Protein AF-A0A353C901-F1 (afdb_monomer)

Structure (mmCIF, N/CA/C/O backbone):
data_AF-A0A353C901-F1
#
_entry.id   AF-A0A353C901-F1
#
loop_
_atom_site.group_PDB
_atom_site.id
_atom_site.type_symbol
_atom_site.label_atom_id
_atom_site.label_alt_id
_atom_site.label_comp_id
_ato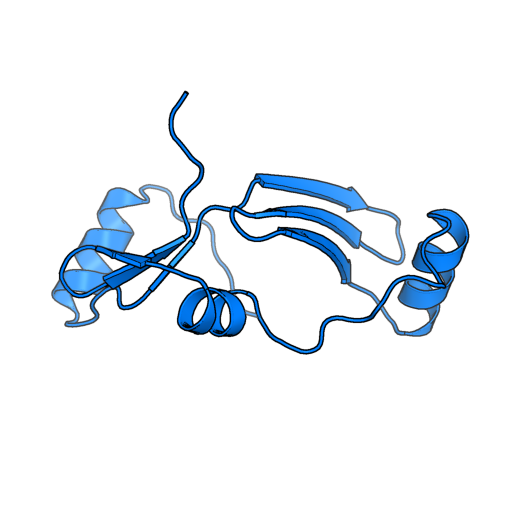m_site.label_asym_id
_atom_site.label_entity_id
_atom_site.label_seq_id
_atom_site.pdbx_PDB_ins_code
_atom_site.Cartn_x
_atom_site.Cartn_y
_atom_site.Cartn_z
_atom_site.occupancy
_atom_site.B_iso_or_equiv
_atom_site.auth_seq_id
_atom_site.auth_comp_id
_atom_site.auth_asym_id
_atom_site.auth_atom_id
_atom_site.pdbx_PDB_model_num
ATOM 1 N N . GLU A 1 1 ? -5.314 4.398 -11.594 1.00 80.94 1 GLU A N 1
ATOM 2 C CA . GLU A 1 1 ? -5.412 4.789 -10.179 1.00 80.94 1 GLU A CA 1
ATOM 3 C C . GLU A 1 1 ? -5.787 6.259 -10.139 1.00 80.94 1 GLU A C 1
ATOM 5 O O . GLU A 1 1 ? -5.332 6.983 -11.016 1.00 80.94 1 GLU A O 1
ATOM 10 N N . GLU A 1 2 ? -6.657 6.664 -9.215 1.00 92.94 2 GLU A N 1
ATOM 11 C CA . GLU A 1 2 ? -7.086 8.058 -9.053 1.00 92.94 2 GLU A CA 1
ATOM 12 C C . GLU A 1 2 ? -6.835 8.461 -7.599 1.00 92.94 2 GLU A C 1
ATOM 14 O O . GLU A 1 2 ? -7.476 7.932 -6.688 1.00 92.94 2 GLU A O 1
ATOM 19 N N . GLU A 1 3 ? -5.895 9.379 -7.386 1.00 94.25 3 GLU A N 1
ATOM 20 C CA . GLU A 1 3 ? -5.511 9.885 -6.067 1.00 94.25 3 GLU A CA 1
ATOM 21 C C . GLU A 1 3 ? -5.515 11.417 -6.068 1.00 94.25 3 GLU A C 1
ATOM 23 O O . GLU A 1 3 ? -5.267 12.059 -7.089 1.00 94.25 3 GLU A O 1
ATOM 28 N N . THR A 1 4 ? -5.793 12.019 -4.912 1.00 95.69 4 THR A N 1
ATOM 29 C CA . THR A 1 4 ? -5.717 13.471 -4.727 1.00 95.69 4 THR A CA 1
ATOM 30 C C . THR A 1 4 ? -5.228 13.802 -3.329 1.00 95.69 4 THR A C 1
ATOM 32 O O . THR A 1 4 ? -5.531 13.097 -2.363 1.00 95.69 4 THR A O 1
ATOM 35 N N . ASP A 1 5 ? -4.528 14.926 -3.215 1.00 97.44 5 ASP A N 1
ATOM 36 C CA . ASP A 1 5 ? -4.153 15.474 -1.922 1.00 97.44 5 ASP A CA 1
ATOM 37 C C . ASP A 1 5 ? -5.393 15.833 -1.094 1.00 97.44 5 ASP A C 1
ATOM 39 O O . ASP A 1 5 ? -6.401 16.332 -1.606 1.00 97.44 5 ASP A O 1
ATOM 43 N N . VAL A 1 6 ? -5.282 15.617 0.216 1.00 96.88 6 VAL A N 1
ATOM 44 C CA . VAL A 1 6 ? -6.267 16.018 1.223 1.00 96.88 6 VAL A CA 1
ATOM 45 C C . VAL A 1 6 ? -5.588 16.896 2.267 1.00 96.88 6 VA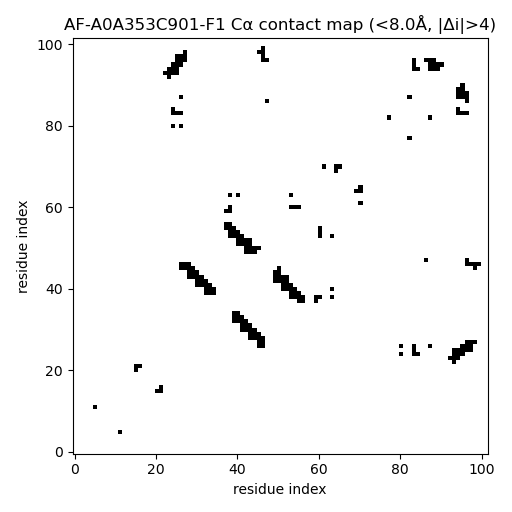L A C 1
ATOM 47 O O . VAL A 1 6 ? -4.588 16.515 2.869 1.00 96.88 6 VAL A O 1
ATOM 50 N N . SER A 1 7 ? -6.134 18.089 2.498 1.00 97.56 7 SER A N 1
ATOM 51 C CA . SER A 1 7 ? -5.539 19.064 3.423 1.00 97.56 7 SER A CA 1
ATOM 52 C C . SER A 1 7 ? -5.808 18.759 4.901 1.00 97.56 7 SER A C 1
ATOM 54 O O . SER A 1 7 ? -5.048 19.195 5.759 1.00 97.56 7 SER A O 1
ATOM 56 N N . ASP A 1 8 ? -6.893 18.039 5.205 1.00 97.94 8 ASP A N 1
ATOM 57 C CA . ASP A 1 8 ? -7.252 17.592 6.558 1.00 97.94 8 ASP A CA 1
ATOM 58 C C . ASP A 1 8 ? -7.683 16.111 6.519 1.00 97.94 8 ASP A C 1
ATOM 60 O O . ASP A 1 8 ? -8.832 15.801 6.176 1.00 97.94 8 ASP A O 1
ATOM 64 N N . PRO A 1 9 ? -6.775 15.183 6.883 1.00 96.31 9 PRO A N 1
ATOM 65 C CA . PRO A 1 9 ? -7.067 13.752 6.939 1.00 96.31 9 PRO A CA 1
ATOM 66 C C . PRO A 1 9 ? -8.218 13.393 7.890 1.00 96.31 9 PRO A C 1
ATOM 68 O O . PRO A 1 9 ? -8.997 12.482 7.614 1.00 96.31 9 PRO A O 1
ATOM 71 N N . ALA A 1 10 ? -8.370 14.122 9.000 1.00 97.12 10 ALA A N 1
ATOM 72 C CA . ALA A 1 10 ? -9.440 13.860 9.953 1.00 97.12 10 ALA A CA 1
ATOM 73 C C . ALA A 1 10 ? -10.799 14.308 9.393 1.00 97.12 10 ALA A C 1
ATOM 75 O O . ALA A 1 10 ? -11.813 13.656 9.644 1.00 97.12 10 ALA A O 1
ATOM 76 N N . ALA A 1 11 ? -10.844 15.409 8.634 1.00 97.88 11 ALA A N 1
ATOM 77 C CA . ALA A 1 11 ? -12.070 15.860 7.978 1.00 97.88 11 ALA A CA 1
ATOM 78 C C . ALA A 1 11 ? -12.544 14.889 6.897 1.00 97.88 11 ALA A C 1
ATOM 80 O O . ALA A 1 11 ? -13.718 14.519 6.914 1.00 97.88 11 ALA A O 1
ATOM 81 N N . ILE A 1 12 ? -11.656 14.436 6.002 1.00 97.25 12 ILE A N 1
ATOM 82 C CA . ILE A 1 12 ? -12.051 13.476 4.961 1.00 97.25 12 ILE A CA 1
ATOM 83 C C . ILE A 1 12 ? -12.519 12.151 5.572 1.00 97.25 12 ILE A C 1
ATOM 85 O O . ILE A 1 12 ? -13.526 11.603 5.129 1.00 97.25 12 ILE A O 1
ATOM 89 N N . GLN A 1 13 ? -11.881 11.688 6.654 1.00 96.19 13 GLN A N 1
ATOM 90 C CA . GLN A 1 13 ? -12.331 10.501 7.379 1.00 96.19 13 GLN A CA 1
ATOM 91 C C . GLN A 1 13 ? -13.757 10.673 7.920 1.00 96.19 13 GLN A C 1
ATOM 93 O O . GLN A 1 13 ? -14.588 9.791 7.723 1.00 96.19 13 GLN A O 1
ATOM 98 N N . ARG A 1 14 ? -14.076 11.811 8.555 1.00 97.75 14 ARG A N 1
ATOM 99 C CA . ARG A 1 14 ? -15.446 12.089 9.028 1.00 97.75 14 ARG A CA 1
ATOM 100 C C . ARG A 1 14 ? -16.453 12.125 7.880 1.00 97.75 14 ARG A C 1
ATOM 102 O O . ARG A 1 14 ? -17.514 11.535 8.010 1.00 97.75 14 ARG A O 1
ATOM 109 N N . ILE A 1 15 ? -16.119 12.770 6.760 1.00 97.62 15 ILE A N 1
ATOM 110 C CA . ILE A 1 15 ? -16.997 12.825 5.580 1.00 97.62 15 ILE A CA 1
ATOM 111 C C . ILE A 1 15 ? -17.313 11.412 5.075 1.00 97.62 15 ILE A C 1
ATOM 113 O O . ILE A 1 15 ? -18.474 11.099 4.838 1.00 97.62 15 ILE A O 1
ATOM 117 N N . ILE A 1 16 ? -16.303 10.547 4.952 1.00 96.81 16 ILE A N 1
ATOM 118 C CA . ILE A 1 16 ? -16.482 9.152 4.520 1.00 96.81 16 ILE A CA 1
ATOM 119 C C . ILE A 1 16 ? -17.417 8.395 5.478 1.00 96.81 16 ILE A C 1
ATOM 121 O O . ILE A 1 16 ? -18.320 7.697 5.014 1.00 96.81 16 ILE A O 1
ATOM 125 N N . LEU A 1 17 ? -17.255 8.581 6.793 1.00 96.94 17 LEU A N 1
ATOM 126 C CA . LEU A 1 17 ? -18.120 7.966 7.808 1.00 96.94 17 LEU A CA 1
ATOM 127 C C . LEU A 1 17 ? -19.579 8.442 7.705 1.00 96.94 17 LEU A C 1
ATOM 129 O O . LEU A 1 17 ? -20.492 7.618 7.754 1.00 96.94 17 LEU A O 1
ATOM 133 N N . GLU A 1 18 ? -19.806 9.744 7.512 1.00 98.25 18 GLU A N 1
ATOM 134 C CA . GLU A 1 18 ? -21.147 10.337 7.353 1.00 98.25 18 GLU A CA 1
ATOM 135 C C . GLU A 1 18 ? -21.843 9.899 6.054 1.00 98.25 18 GLU A C 1
ATOM 137 O O . GLU A 1 18 ? -23.070 9.855 5.981 1.00 98.25 18 GLU A O 1
ATOM 142 N N . LEU A 1 19 ? -21.078 9.508 5.030 1.00 98.31 19 LEU A 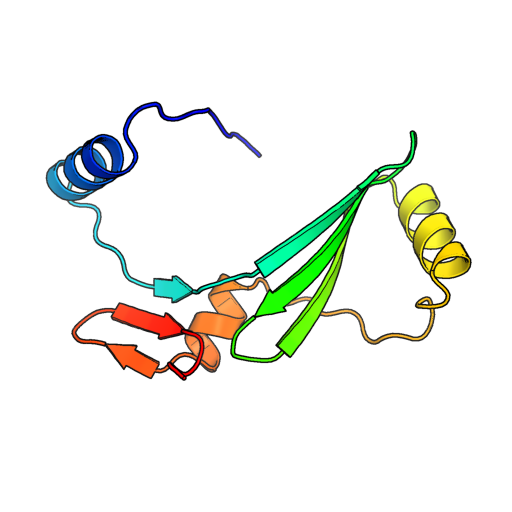N 1
ATOM 143 C CA . LEU A 1 19 ? -21.614 8.880 3.817 1.00 98.31 19 LEU A CA 1
ATOM 144 C C . LEU A 1 19 ? -22.034 7.412 4.031 1.00 98.31 19 LEU A C 1
ATOM 146 O O . LEU A 1 19 ? -22.492 6.763 3.092 1.00 98.31 19 LEU A O 1
ATOM 150 N N . GLY A 1 20 ? -21.892 6.879 5.249 1.00 97.75 20 GLY A N 1
ATOM 151 C CA . GLY A 1 20 ? -22.265 5.511 5.607 1.00 97.75 20 GLY A CA 1
ATOM 152 C C . GLY A 1 20 ? -21.191 4.467 5.298 1.00 97.75 20 GLY A C 1
ATOM 153 O O . GLY A 1 20 ? -21.437 3.275 5.474 1.00 97.75 20 GLY A O 1
ATOM 154 N N . LEU A 1 21 ? -19.998 4.884 4.864 1.00 97.38 21 LEU A N 1
ATOM 155 C CA . LEU A 1 21 ? -18.861 3.987 4.668 1.00 97.38 21 LEU A CA 1
ATOM 156 C C . LEU A 1 21 ? -18.125 3.806 5.992 1.00 97.38 21 LEU A C 1
ATOM 158 O O . LEU A 1 21 ? -17.854 4.774 6.693 1.00 97.38 21 LEU A O 1
ATOM 162 N N . GLN A 1 22 ? -17.774 2.571 6.330 1.00 95.25 22 GLN A N 1
ATOM 163 C CA . GLN A 1 22 ? -17.073 2.247 7.570 1.00 95.25 22 GLN A CA 1
ATOM 164 C C . GLN A 1 22 ? -15.730 1.583 7.250 1.00 95.25 22 GLN A C 1
ATOM 166 O O . GLN A 1 22 ? -15.632 0.849 6.260 1.00 95.25 22 GLN A O 1
ATOM 171 N N . PRO A 1 23 ? -14.682 1.814 8.059 1.00 95.00 23 PRO A N 1
ATOM 172 C CA . PRO A 1 23 ? -13.455 1.047 7.934 1.00 95.00 23 PRO A CA 1
ATOM 173 C C . PRO A 1 23 ? -13.758 -0.424 8.228 1.00 95.00 23 PRO A C 1
ATOM 175 O O . PRO A 1 23 ? -14.328 -0.748 9.261 1.00 95.00 23 PRO A O 1
ATOM 178 N N . VAL A 1 24 ? -13.356 -1.312 7.324 1.00 96.38 24 VAL A N 1
ATOM 179 C CA . VAL A 1 24 ? -13.438 -2.772 7.531 1.00 96.38 24 VAL A CA 1
ATOM 180 C C . VAL A 1 24 ? -12.061 -3.391 7.754 1.00 96.38 24 VAL A C 1
ATOM 182 O O . VAL A 1 24 ? -11.934 -4.487 8.297 1.00 96.38 24 VAL A O 1
ATOM 185 N N . LEU A 1 25 ? -11.014 -2.674 7.344 1.00 97.06 25 LEU A N 1
ATOM 186 C CA . LEU A 1 25 ? -9.644 -3.144 7.374 1.00 97.06 25 LEU A CA 1
ATOM 187 C C . LEU A 1 25 ? -8.679 -1.967 7.538 1.00 97.06 25 LEU A C 1
ATOM 189 O O . LEU A 1 25 ? -8.854 -0.925 6.905 1.00 97.06 25 LEU A O 1
ATOM 193 N N . VAL A 1 26 ? -7.659 -2.137 8.378 1.00 96.94 26 VAL A N 1
ATOM 194 C CA . VAL A 1 26 ? -6.595 -1.148 8.609 1.00 96.94 26 VAL A CA 1
ATOM 195 C C . VAL A 1 26 ? -5.245 -1.854 8.579 1.00 96.94 26 VAL A C 1
ATOM 197 O O . VAL A 1 26 ? -5.065 -2.871 9.237 1.00 96.94 26 VAL A O 1
ATOM 200 N N . TYR A 1 27 ? -4.269 -1.311 7.858 1.00 97.25 27 TYR A N 1
ATOM 201 C CA . TYR A 1 27 ? -2.890 -1.786 7.941 1.00 97.25 27 TYR A CA 1
ATOM 202 C C . TYR A 1 27 ? -1.911 -0.622 7.981 1.00 97.25 27 TYR A C 1
ATOM 204 O O . TYR A 1 27 ? -2.100 0.401 7.322 1.00 97.25 27 TYR A O 1
ATOM 212 N N . GLU A 1 28 ? -0.858 -0.784 8.771 1.00 97.38 28 GLU A N 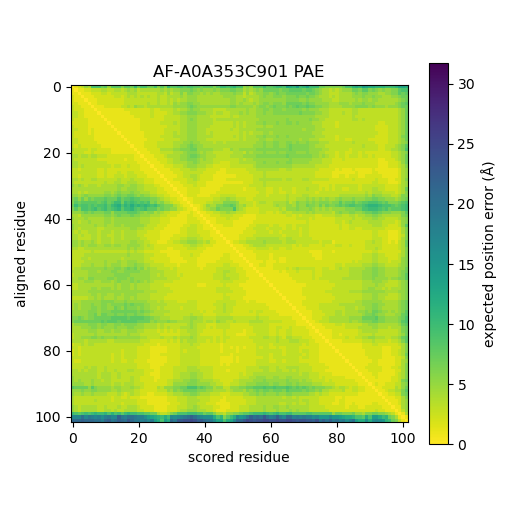1
ATOM 213 C CA . GLU A 1 28 ? 0.274 0.131 8.798 1.00 97.38 28 GLU A CA 1
ATOM 214 C C . GLU A 1 28 ? 1.314 -0.301 7.761 1.00 97.38 28 GLU A C 1
ATOM 216 O O . GLU A 1 28 ? 1.566 -1.489 7.564 1.00 97.38 28 GLU A O 1
ATOM 221 N N . LYS A 1 29 ? 1.936 0.673 7.092 1.00 96.12 29 LYS A N 1
ATOM 222 C CA . LYS A 1 29 ? 3.079 0.440 6.207 1.00 96.12 29 LYS A CA 1
ATOM 223 C C . LYS A 1 29 ? 4.108 1.545 6.378 1.00 96.12 29 LYS A C 1
ATOM 225 O O . LYS A 1 29 ? 3.752 2.719 6.484 1.00 96.12 29 LYS A O 1
ATOM 230 N N . ARG A 1 30 ? 5.387 1.180 6.385 1.00 96.94 30 ARG A N 1
ATOM 231 C CA . ARG A 1 30 ? 6.510 2.120 6.285 1.00 96.94 30 ARG A CA 1
ATOM 232 C C . ARG A 1 30 ? 7.099 1.958 4.892 1.00 96.94 30 ARG A C 1
ATOM 234 O O . ARG A 1 30 ? 7.454 0.847 4.518 1.00 96.94 30 ARG A O 1
ATOM 241 N N . ARG A 1 31 ? 7.151 3.047 4.124 1.00 97.19 31 ARG A N 1
ATOM 242 C CA . ARG A 1 31 ? 7.578 3.039 2.719 1.00 97.19 31 ARG A CA 1
ATOM 243 C C . ARG A 1 31 ? 8.844 3.859 2.532 1.00 97.19 31 ARG A C 1
ATOM 245 O O . ARG A 1 31 ? 8.907 5.001 2.993 1.00 97.19 3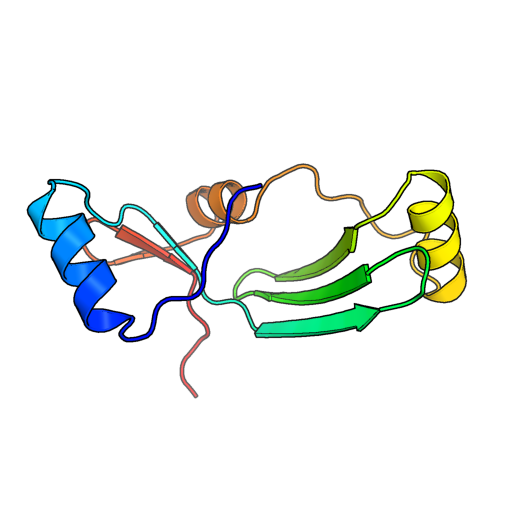1 ARG A O 1
ATOM 252 N N . LYS A 1 32 ? 9.784 3.327 1.754 1.00 96.88 32 LYS A N 1
ATOM 253 C CA . LYS A 1 32 ? 10.862 4.095 1.131 1.00 96.88 32 LYS A CA 1
ATOM 254 C C . LYS A 1 32 ? 10.831 3.873 -0.375 1.00 96.88 32 LYS A C 1
ATOM 256 O O . LYS A 1 32 ? 10.856 2.738 -0.822 1.00 96.88 32 LYS A O 1
ATOM 261 N N . THR A 1 33 ? 10.781 4.956 -1.145 1.00 95.44 33 THR A N 1
ATOM 262 C CA . THR A 1 33 ? 10.679 4.891 -2.609 1.00 95.44 33 THR A CA 1
ATOM 263 C C . THR A 1 33 ? 11.930 5.464 -3.259 1.00 95.44 33 THR A C 1
ATOM 265 O O . THR A 1 33 ? 12.369 6.564 -2.916 1.00 95.44 33 THR A O 1
ATOM 268 N N . TRP A 1 34 ? 12.465 4.740 -4.235 1.00 92.94 34 TRP A N 1
ATOM 269 C CA . TRP A 1 34 ? 13.501 5.180 -5.161 1.00 92.94 34 TRP A CA 1
ATOM 270 C C . TRP A 1 34 ? 12.897 5.283 -6.558 1.00 92.94 34 TRP A C 1
ATOM 272 O O . TRP A 1 34 ? 12.058 4.474 -6.945 1.00 92.94 34 TRP A O 1
ATOM 282 N N . ARG A 1 35 ? 13.309 6.293 -7.322 1.00 92.25 35 ARG A N 1
ATOM 283 C CA . ARG A 1 35 ? 12.790 6.535 -8.671 1.00 92.25 35 ARG A CA 1
ATOM 284 C C . ARG A 1 35 ? 13.938 6.625 -9.661 1.00 92.25 35 ARG A C 1
ATOM 286 O O . ARG A 1 35 ? 14.914 7.332 -9.414 1.00 92.25 35 ARG A O 1
ATOM 293 N N . THR A 1 36 ? 13.786 5.941 -10.783 1.00 85.75 36 THR A N 1
ATOM 294 C CA . THR A 1 36 ? 14.551 6.158 -12.011 1.00 85.75 36 THR A CA 1
ATOM 295 C C . THR A 1 36 ? 13.625 6.816 -13.046 1.00 85.75 36 THR A C 1
ATOM 297 O O . THR A 1 36 ? 12.427 6.959 -12.794 1.00 85.75 36 THR A O 1
ATOM 300 N N . PRO A 1 37 ? 14.130 7.241 -14.217 1.00 88.81 37 PRO A N 1
ATOM 301 C CA . PRO A 1 37 ? 13.261 7.733 -15.286 1.00 88.81 37 PRO A CA 1
ATOM 302 C C . PRO A 1 37 ? 12.260 6.694 -15.819 1.00 88.81 37 PRO A C 1
ATOM 304 O O . PRO A 1 37 ? 11.247 7.088 -16.388 1.00 88.81 37 PRO A O 1
ATOM 307 N N . ALA A 1 38 ? 12.550 5.397 -15.669 1.00 89.62 38 ALA A N 1
ATOM 308 C CA . ALA A 1 38 ? 11.775 4.309 -16.271 1.00 89.62 38 ALA A CA 1
ATOM 309 C C . ALA A 1 38 ? 10.914 3.523 -15.265 1.00 89.62 38 ALA A C 1
ATOM 311 O O . ALA A 1 38 ? 9.915 2.931 -15.667 1.00 89.62 38 ALA A O 1
ATOM 312 N N . ALA A 1 39 ? 11.277 3.521 -13.978 1.00 94.69 39 ALA A N 1
ATOM 313 C CA . ALA A 1 39 ? 10.569 2.775 -12.941 1.00 94.69 39 ALA A CA 1
ATOM 314 C C . ALA A 1 39 ? 10.648 3.456 -11.566 1.00 94.69 39 ALA A C 1
ATOM 316 O O . ALA A 1 39 ? 11.552 4.249 -11.278 1.00 94.69 39 ALA A O 1
ATOM 317 N N . ALA A 1 40 ? 9.722 3.098 -10.682 1.00 95.00 40 ALA A N 1
ATOM 318 C CA . ALA A 1 40 ? 9.789 3.392 -9.259 1.00 95.00 40 ALA A CA 1
ATOM 319 C C . ALA A 1 40 ? 9.852 2.082 -8.475 1.00 95.00 40 ALA A C 1
ATOM 321 O O . ALA A 1 40 ? 9.020 1.211 -8.680 1.00 95.00 40 ALA A O 1
ATOM 322 N N . ALA A 1 41 ? 10.819 1.957 -7.571 1.00 95.06 41 ALA A N 1
ATOM 323 C CA . ALA A 1 41 ? 10.910 0.839 -6.642 1.00 95.06 41 ALA A CA 1
ATOM 324 C C . ALA A 1 41 ? 10.579 1.337 -5.234 1.00 95.06 41 ALA A C 1
ATOM 326 O O . ALA A 1 41 ? 11.128 2.348 -4.790 1.00 95.06 41 ALA A O 1
ATOM 327 N N . SER A 1 42 ? 9.696 0.646 -4.524 1.00 96.50 42 SER A N 1
ATOM 328 C CA . SER A 1 42 ? 9.299 0.967 -3.157 1.00 96.50 42 SER A CA 1
ATOM 329 C C . SER A 1 42 ? 9.552 -0.221 -2.243 1.00 96.50 42 SER A C 1
ATOM 331 O O . SER A 1 42 ? 8.961 -1.276 -2.428 1.00 96.50 42 SER A O 1
ATOM 333 N N . ASP A 1 43 ? 10.402 -0.028 -1.239 1.00 95.88 43 ASP A N 1
ATOM 334 C CA . ASP A 1 43 ? 10.570 -0.957 -0.124 1.00 95.88 43 ASP A CA 1
ATOM 335 C C . ASP A 1 43 ? 9.488 -0.667 0.914 1.00 95.88 43 ASP A C 1
ATOM 337 O O . ASP A 1 43 ? 9.296 0.480 1.349 1.00 95.88 43 ASP A O 1
ATOM 341 N N . TYR A 1 44 ? 8.767 -1.716 1.276 1.00 96.56 44 TYR A N 1
ATOM 342 C CA . TYR A 1 44 ? 7.658 -1.699 2.199 1.00 96.56 44 TYR A CA 1
ATOM 343 C C . TYR A 1 44 ? 7.953 -2.616 3.370 1.00 96.56 44 TYR A C 1
ATOM 345 O O . TYR A 1 44 ? 8.056 -3.830 3.224 1.00 96.56 44 TYR A O 1
ATOM 353 N N . VAL A 1 45 ? 7.966 -2.033 4.561 1.00 97.12 45 VAL A N 1
ATOM 354 C CA . VAL A 1 45 ? 7.900 -2.791 5.806 1.00 97.12 45 VAL A CA 1
ATOM 355 C C . VAL A 1 45 ? 6.451 -2.754 6.273 1.00 97.12 45 VAL A C 1
ATOM 357 O O . VAL A 1 45 ? 5.897 -1.669 6.489 1.00 97.12 45 VAL A O 1
ATOM 360 N N . LEU A 1 46 ? 5.837 -3.927 6.414 1.00 96.44 46 LEU A N 1
ATOM 361 C CA . LEU A 1 46 ? 4.504 -4.127 6.977 1.00 96.44 46 LEU A CA 1
ATOM 362 C C . LEU A 1 46 ? 4.599 -5.017 8.227 1.00 96.44 46 LEU A C 1
ATOM 364 O O . LEU A 1 46 ? 5.562 -5.768 8.383 1.00 96.44 46 LEU A O 1
ATOM 368 N N . PRO A 1 47 ? 3.593 -5.001 9.118 1.00 96.31 47 PRO A N 1
ATOM 369 C CA . PRO A 1 47 ? 3.581 -5.847 10.313 1.00 96.31 47 PRO A CA 1
ATOM 370 C C . PRO A 1 47 ? 3.679 -7.358 10.051 1.00 96.31 47 PRO A C 1
ATOM 372 O O . PRO A 1 47 ? 3.968 -8.116 10.971 1.00 96.31 47 PRO A O 1
ATOM 375 N N . PHE A 1 48 ? 3.420 -7.799 8.818 1.00 94.31 48 PHE A N 1
ATOM 376 C CA . PHE A 1 48 ? 3.416 -9.207 8.417 1.00 94.31 48 PHE A CA 1
ATOM 377 C C . PHE A 1 48 ? 4.516 -9.581 7.411 1.00 94.31 48 PHE A C 1
ATOM 379 O O . PHE A 1 48 ? 4.563 -10.730 6.983 1.00 94.31 48 PHE A O 1
ATOM 386 N N . GLY A 1 49 ? 5.398 -8.654 7.031 1.00 95.19 49 GLY A N 1
ATOM 387 C CA . GLY A 1 49 ?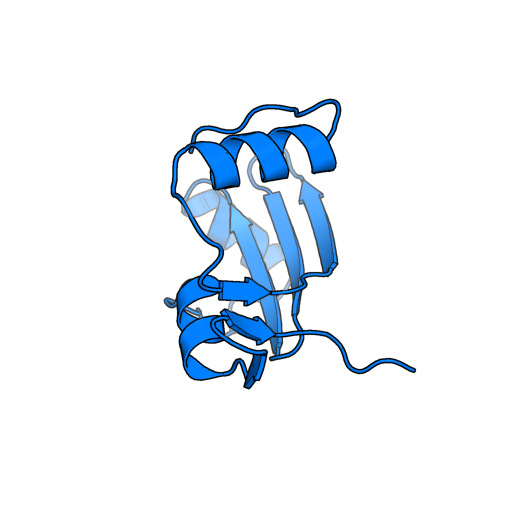 6.472 -8.951 6.085 1.00 95.19 49 GLY A CA 1
ATOM 388 C C . GLY A 1 49 ? 7.097 -7.715 5.453 1.00 95.19 49 GLY A C 1
ATOM 389 O O . GLY A 1 49 ? 6.594 -6.599 5.601 1.00 95.19 49 GLY A O 1
ATOM 390 N N . ASN A 1 50 ? 8.192 -7.944 4.731 1.00 96.56 50 ASN A N 1
ATOM 391 C CA . ASN A 1 50 ? 8.845 -6.931 3.910 1.00 96.56 50 ASN A CA 1
ATOM 392 C C . ASN A 1 50 ? 8.600 -7.249 2.439 1.00 96.56 50 ASN A C 1
ATOM 394 O O . ASN A 1 50 ? 8.702 -8.408 2.040 1.00 96.56 50 ASN A O 1
ATOM 398 N N . TYR A 1 51 ? 8.307 -6.222 1.656 1.00 96.94 51 TYR A N 1
ATOM 399 C CA . TYR A 1 51 ? 7.958 -6.341 0.249 1.00 96.94 51 TYR A CA 1
ATOM 400 C C . TYR A 1 51 ? 8.678 -5.261 -0.543 1.00 96.94 51 TYR A C 1
ATOM 402 O O . TYR A 1 51 ? 8.892 -4.157 -0.047 1.00 96.94 51 TYR A O 1
ATOM 410 N N . VAL A 1 52 ? 9.013 -5.567 -1.791 1.00 96.12 52 VAL A N 1
ATOM 411 C CA . VAL A 1 52 ? 9.450 -4.566 -2.759 1.00 96.12 52 VAL A CA 1
ATOM 412 C C . VAL A 1 52 ? 8.420 -4.528 -3.871 1.00 96.12 52 VAL A C 1
ATOM 414 O O . VAL A 1 52 ? 8.079 -5.557 -4.440 1.00 96.12 52 VAL A O 1
ATOM 417 N N . GLU A 1 53 ? 7.928 -3.337 -4.171 1.00 96.62 53 GLU A N 1
ATOM 418 C CA . GLU A 1 53 ? 7.043 -3.092 -5.304 1.00 96.62 53 GLU A CA 1
ATOM 419 C C . GLU A 1 53 ? 7.816 -2.320 -6.364 1.00 96.62 53 GLU A C 1
ATOM 421 O O . GLU A 1 53 ? 8.453 -1.313 -6.043 1.00 96.62 53 GLU A O 1
ATOM 426 N N . ILE A 1 54 ? 7.770 -2.782 -7.611 1.00 96.00 54 ILE A N 1
ATOM 427 C CA . ILE A 1 54 ? 8.344 -2.062 -8.744 1.00 96.00 54 ILE A CA 1
ATOM 428 C C . ILE A 1 54 ? 7.219 -1.698 -9.704 1.00 96.00 54 ILE A C 1
ATOM 430 O O . ILE A 1 54 ? 6.539 -2.560 -10.251 1.00 96.00 54 ILE A O 1
ATOM 434 N N . GLU A 1 55 ? 7.051 -0.402 -9.927 1.00 95.38 55 GLU A N 1
ATOM 435 C CA . GLU A 1 55 ? 6.072 0.155 -10.848 1.00 95.38 55 GLU A CA 1
ATOM 436 C C . GLU A 1 55 ? 6.787 0.688 -12.094 1.00 95.38 55 GLU A C 1
ATOM 438 O O . GLU A 1 55 ? 7.695 1.522 -12.006 1.00 95.38 55 GLU A O 1
ATOM 443 N N . GLY A 1 56 ? 6.370 0.222 -13.270 1.00 94.94 56 GLY A N 1
ATOM 444 C CA . GLY A 1 56 ? 6.949 0.603 -14.554 1.00 94.94 56 GLY A CA 1
ATOM 445 C C . GLY A 1 56 ? 6.382 -0.230 -15.701 1.00 94.94 56 GLY A C 1
ATOM 446 O O . GLY A 1 56 ? 5.420 -0.979 -15.534 1.00 94.94 56 GLY A O 1
ATOM 447 N N . THR A 1 57 ? 6.978 -0.106 -16.886 1.00 96.12 57 THR A N 1
ATOM 448 C CA . THR A 1 57 ? 6.746 -1.089 -17.954 1.00 96.12 57 THR A CA 1
ATOM 449 C C . THR A 1 57 ? 7.388 -2.425 -17.576 1.00 96.12 57 THR A C 1
ATOM 451 O O . THR A 1 57 ? 8.297 -2.461 -16.753 1.00 96.12 57 THR A O 1
ATOM 454 N N . VAL A 1 58 ? 6.960 -3.520 -18.208 1.00 95.19 58 VAL A N 1
ATOM 455 C CA . VAL A 1 58 ? 7.531 -4.861 -17.968 1.00 95.19 58 VAL A CA 1
ATOM 456 C C . VAL A 1 58 ? 9.057 -4.865 -18.115 1.00 95.19 58 VAL A C 1
ATOM 458 O O . VAL A 1 58 ? 9.758 -5.361 -17.240 1.00 95.19 58 VAL A O 1
ATOM 461 N N . ASP A 1 59 ? 9.581 -4.246 -19.176 1.00 96.12 59 ASP A N 1
ATOM 462 C CA . ASP A 1 59 ? 11.030 -4.162 -19.397 1.00 96.12 59 ASP A CA 1
ATOM 463 C C . ASP A 1 59 ? 11.731 -3.363 -18.287 1.00 96.12 59 ASP A C 1
ATOM 465 O O . ASP A 1 59 ? 12.761 -3.790 -17.769 1.00 96.12 59 ASP A O 1
ATOM 469 N N . ALA A 1 60 ? 11.144 -2.237 -17.864 1.00 96.25 60 ALA A N 1
ATOM 470 C CA . ALA A 1 60 ? 11.704 -1.405 -16.801 1.00 96.25 60 ALA A CA 1
ATOM 471 C C . ALA A 1 60 ? 11.671 -2.099 -15.428 1.00 96.25 60 ALA A C 1
ATOM 473 O O . ALA A 1 60 ? 12.553 -1.858 -14.603 1.00 96.25 60 ALA A O 1
ATOM 474 N N . ILE A 1 61 ? 10.678 -2.962 -15.188 1.00 95.62 61 ILE A N 1
ATOM 475 C CA . ILE A 1 61 ? 10.601 -3.797 -13.986 1.00 95.62 61 ILE A CA 1
ATOM 476 C C . ILE A 1 61 ? 11.765 -4.790 -13.972 1.00 95.62 61 ILE A C 1
ATOM 478 O O . ILE A 1 61 ? 12.545 -4.769 -13.023 1.00 95.62 61 ILE A O 1
ATOM 482 N N . HIS A 1 62 ? 11.961 -5.567 -15.042 1.00 94.44 62 HIS A N 1
ATOM 483 C CA . HIS A 1 62 ? 13.064 -6.534 -15.116 1.00 94.44 62 HIS A CA 1
ATOM 484 C C . HIS A 1 62 ? 14.446 -5.867 -14.996 1.00 94.44 62 HIS A C 1
ATOM 486 O O . HIS A 1 62 ? 15.352 -6.391 -14.345 1.00 94.44 62 HIS A O 1
ATOM 492 N N . GLU A 1 63 ? 14.627 -4.688 -15.601 1.00 93.62 63 GLU A N 1
ATOM 493 C CA . GLU A 1 63 ? 15.858 -3.907 -15.443 1.00 93.62 63 GLU A CA 1
ATOM 494 C C . GLU A 1 63 ? 16.077 -3.477 -13.985 1.00 93.62 63 GLU A C 1
ATOM 496 O O . GLU A 1 63 ? 17.189 -3.598 -13.462 1.00 93.62 63 GLU A O 1
ATOM 501 N N . ALA A 1 64 ? 15.030 -2.998 -13.307 1.00 94.12 64 ALA A N 1
ATOM 502 C CA . ALA A 1 64 ? 15.105 -2.612 -11.903 1.00 94.12 64 ALA A CA 1
ATOM 503 C C . ALA A 1 64 ? 15.397 -3.813 -10.989 1.00 94.12 64 ALA A C 1
ATOM 505 O O . ALA A 1 64 ? 16.232 -3.694 -10.091 1.00 94.12 64 ALA A O 1
ATOM 506 N N . GLU A 1 65 ? 14.786 -4.973 -11.238 1.00 94.69 65 GLU A N 1
ATOM 507 C CA . GLU A 1 65 ? 15.060 -6.217 -10.508 1.00 94.69 65 GLU A CA 1
ATOM 508 C C . GLU A 1 65 ? 16.528 -6.638 -10.628 1.00 94.69 65 GLU A C 1
ATOM 510 O O . GLU A 1 65 ? 17.173 -6.954 -9.622 1.00 94.69 65 GLU A O 1
ATOM 515 N N . ALA A 1 66 ? 17.084 -6.587 -11.843 1.00 93.50 66 ALA A N 1
ATOM 516 C CA . ALA A 1 66 ? 18.486 -6.904 -12.094 1.00 93.50 66 ALA A CA 1
ATOM 517 C C . ALA A 1 66 ? 19.437 -5.918 -11.392 1.00 93.50 66 ALA A C 1
ATOM 519 O O . ALA A 1 66 ? 20.427 -6.335 -10.790 1.00 93.50 66 ALA A O 1
ATOM 520 N N . LEU A 1 67 ? 19.132 -4.616 -11.427 1.00 91.88 67 LEU A N 1
ATOM 521 C CA . LEU A 1 67 ? 19.935 -3.574 -10.774 1.00 91.88 67 LEU A CA 1
ATOM 522 C C . LEU A 1 67 ? 19.917 -3.676 -9.245 1.00 91.88 67 LEU A C 1
ATOM 524 O O . LEU A 1 67 ? 20.932 -3.413 -8.599 1.00 91.88 67 LEU A O 1
ATOM 528 N N . LEU A 1 68 ? 18.769 -4.035 -8.671 1.00 91.06 68 LEU A N 1
ATOM 529 C CA . LEU A 1 68 ? 18.596 -4.210 -7.229 1.00 91.06 68 LEU A CA 1
ATOM 530 C C . LEU A 1 68 ? 19.092 -5.579 -6.738 1.00 91.06 68 LEU A C 1
ATOM 532 O O . LEU A 1 68 ? 19.237 -5.767 -5.532 1.00 91.06 68 LEU A O 1
ATOM 536 N N . GLY A 1 69 ? 19.380 -6.514 -7.650 1.00 94.06 69 GLY A N 1
ATOM 537 C CA . GLY A 1 69 ? 19.811 -7.870 -7.314 1.00 94.06 69 GLY A CA 1
ATOM 538 C C . GLY A 1 69 ? 18.697 -8.708 -6.684 1.00 94.06 69 GLY A C 1
ATOM 539 O O . GLY A 1 69 ? 18.977 -9.515 -5.801 1.00 94.06 69 GLY A O 1
ATOM 540 N N . ILE A 1 70 ? 17.446 -8.492 -7.105 1.00 93.38 70 ILE A N 1
ATOM 541 C CA . ILE A 1 70 ? 16.248 -9.134 -6.537 1.00 93.38 70 ILE A CA 1
ATOM 542 C C . ILE A 1 70 ? 15.467 -9.992 -7.540 1.00 93.38 70 ILE A C 1
ATOM 544 O O . ILE A 1 70 ? 14.372 -10.437 -7.226 1.00 93.38 70 ILE A O 1
ATOM 548 N N . ALA A 1 71 ? 16.026 -10.249 -8.725 1.00 92.50 71 ALA A N 1
ATOM 549 C CA . ALA A 1 71 ? 15.363 -11.009 -9.793 1.00 92.50 71 ALA A CA 1
ATOM 550 C C . ALA A 1 71 ? 14.969 -12.451 -9.404 1.00 92.50 71 ALA A C 1
ATOM 552 O O . ALA A 1 71 ? 14.116 -13.046 -10.051 1.00 92.50 71 ALA A O 1
ATOM 553 N N . ASP A 1 72 ? 15.582 -13.007 -8.354 1.00 94.44 72 ASP A N 1
ATOM 554 C CA . ASP A 1 72 ? 15.287 -14.353 -7.844 1.00 94.44 72 ASP A CA 1
ATOM 555 C C . ASP A 1 72 ? 14.331 -14.348 -6.630 1.00 94.44 72 ASP A C 1
ATOM 557 O O . ASP A 1 72 ? 14.105 -15.398 -6.022 1.00 94.44 72 ASP A O 1
ATOM 561 N N . LEU A 1 73 ? 13.809 -13.183 -6.216 1.00 94.88 73 LEU A N 1
ATOM 562 C CA . LEU A 1 73 ? 12.818 -13.115 -5.139 1.00 94.88 73 LEU A CA 1
ATOM 563 C C . LEU A 1 73 ? 11.459 -13.652 -5.603 1.00 94.88 73 LEU A C 1
ATOM 565 O O . LEU A 1 73 ? 11.102 -13.594 -6.775 1.00 94.88 73 LEU A O 1
ATOM 569 N N . GLU A 1 74 ? 10.686 -14.168 -4.651 1.00 95.62 74 GLU A N 1
ATOM 570 C CA . GLU A 1 74 ? 9.325 -14.633 -4.904 1.00 95.62 74 GLU A CA 1
ATOM 571 C C . GLU A 1 74 ? 8.394 -13.452 -5.215 1.00 95.62 74 GLU A C 1
ATOM 573 O O . GLU A 1 74 ? 8.359 -12.462 -4.481 1.00 95.62 74 GLU A O 1
ATOM 578 N N . THR A 1 75 ? 7.623 -13.571 -6.297 1.00 95.06 75 THR A N 1
ATOM 579 C CA . THR A 1 75 ? 6.565 -12.618 -6.644 1.00 95.06 75 THR A CA 1
ATOM 580 C C . THR A 1 75 ? 5.341 -12.849 -5.759 1.00 95.06 75 THR A C 1
ATOM 582 O O . THR A 1 75 ? 4.803 -13.953 -5.708 1.00 95.06 75 THR A O 1
ATOM 585 N N . GLU A 1 76 ? 4.873 -11.794 -5.092 1.00 95.94 76 GLU A N 1
ATOM 586 C CA . GLU A 1 76 ? 3.609 -11.800 -4.354 1.00 95.94 76 GLU A CA 1
ATOM 587 C C . GLU A 1 76 ? 2.474 -11.293 -5.256 1.00 95.94 76 GLU A C 1
ATOM 589 O O . GLU A 1 76 ? 2.490 -10.152 -5.715 1.00 95.94 76 GLU A O 1
ATOM 594 N N . GLU A 1 77 ? 1.480 -12.147 -5.495 1.00 96.00 77 GLU A N 1
ATOM 595 C CA . GLU A 1 77 ? 0.317 -11.861 -6.349 1.00 96.00 77 GLU A CA 1
ATOM 596 C C . GLU A 1 77 ? -0.873 -11.305 -5.539 1.00 96.00 77 GLU A C 1
ATOM 598 O O . GLU A 1 77 ? -1.836 -10.762 -6.096 1.00 96.00 77 GLU A O 1
ATOM 603 N N . GLU A 1 78 ? -0.866 -11.461 -4.210 1.00 96.38 78 GLU A N 1
ATOM 604 C CA . GLU A 1 78 ? -1.894 -10.905 -3.338 1.00 96.38 78 GLU A CA 1
ATOM 605 C C . GLU A 1 78 ? -1.671 -9.410 -3.059 1.00 96.38 78 GLU A C 1
ATOM 607 O O . GLU A 1 78 ? -0.570 -8.925 -2.822 1.00 96.38 78 GLU A O 1
ATOM 612 N N . THR A 1 79 ? -2.766 -8.652 -2.979 1.00 95.62 79 THR A N 1
ATOM 613 C CA . THR A 1 79 ? -2.705 -7.249 -2.558 1.00 95.62 79 THR A CA 1
ATOM 614 C C . THR A 1 79 ? -2.571 -7.139 -1.039 1.00 95.62 79 THR A C 1
ATOM 616 O O . THR A 1 79 ? -3.132 -7.949 -0.296 1.00 95.62 79 THR A O 1
ATOM 619 N N . TYR A 1 80 ? -1.935 -6.075 -0.536 1.00 96.50 80 TYR A N 1
ATOM 620 C CA . TYR A 1 80 ? -1.821 -5.854 0.914 1.00 96.50 80 TYR A CA 1
ATOM 621 C C . TYR A 1 80 ? -3.162 -5.904 1.675 1.00 96.50 80 TYR A C 1
ATOM 623 O O . TYR A 1 80 ? -3.180 -6.465 2.772 1.00 96.50 80 TYR A O 1
ATOM 631 N N . PRO A 1 81 ? -4.304 -5.406 1.146 1.00 96.69 81 PRO A N 1
ATOM 632 C CA . PRO A 1 81 ? -5.606 -5.619 1.780 1.00 96.69 81 PRO A CA 1
ATOM 633 C C . PRO A 1 81 ? -6.010 -7.094 1.903 1.00 96.69 81 PRO A C 1
ATOM 635 O O . PRO A 1 81 ? -6.550 -7.478 2.938 1.00 96.69 81 PRO A O 1
ATOM 638 N N . ARG A 1 82 ? -5.740 -7.942 0.898 1.00 97.44 82 ARG A N 1
ATOM 639 C CA . ARG A 1 82 ? -6.023 -9.388 0.985 1.00 97.44 82 ARG A CA 1
ATOM 640 C C . ARG A 1 82 ? -5.136 -10.073 2.015 1.00 97.44 82 ARG A C 1
ATOM 642 O O . ARG A 1 82 ? -5.649 -10.792 2.873 1.00 97.44 82 ARG A O 1
ATOM 649 N N . ILE A 1 83 ? -3.845 -9.755 2.004 1.00 97.19 83 ILE A N 1
ATOM 650 C CA . ILE A 1 83 ? -2.895 -10.270 2.992 1.00 97.19 83 ILE A CA 1
ATOM 651 C C . ILE A 1 83 ? -3.302 -9.814 4.400 1.00 97.19 83 ILE A C 1
ATOM 653 O O . ILE A 1 83 ? -3.323 -10.617 5.330 1.00 97.19 83 ILE A O 1
ATOM 657 N N . THR A 1 84 ? -3.730 -8.560 4.563 1.00 97.88 84 THR A N 1
ATOM 658 C CA . THR A 1 84 ? -4.225 -8.039 5.847 1.00 97.88 84 THR A CA 1
ATOM 659 C C . THR A 1 84 ? -5.506 -8.740 6.290 1.00 97.88 84 THR A C 1
ATOM 661 O O . THR A 1 84 ? -5.643 -9.050 7.468 1.00 97.88 84 THR A O 1
ATOM 664 N N . ALA A 1 85 ? -6.437 -9.042 5.383 1.00 97.44 85 ALA A N 1
ATOM 665 C CA . ALA A 1 85 ? -7.645 -9.787 5.733 1.00 97.44 85 ALA A CA 1
ATOM 666 C C . ALA A 1 85 ? -7.318 -11.207 6.236 1.00 97.44 85 ALA A C 1
ATOM 668 O O . ALA A 1 85 ? -8.036 -11.741 7.079 1.00 97.44 85 ALA A O 1
ATOM 669 N N . ARG A 1 86 ? -6.225 -11.802 5.738 1.00 96.94 86 ARG A N 1
ATOM 670 C CA . ARG A 1 86 ? -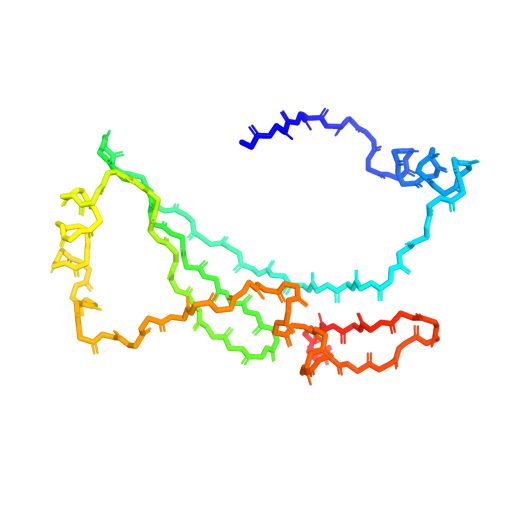5.739 -13.134 6.124 1.00 96.94 86 ARG A CA 1
ATOM 671 C C . ARG A 1 86 ? -4.891 -13.135 7.401 1.00 96.94 86 ARG A C 1
ATOM 673 O O . ARG A 1 86 ? -4.999 -14.075 8.184 1.00 96.94 86 ARG A O 1
ATOM 680 N N . LEU A 1 87 ? -4.031 -12.133 7.590 1.00 96.88 87 LEU A N 1
ATOM 681 C CA . LEU A 1 87 ? -2.995 -12.111 8.637 1.00 96.88 87 LEU A CA 1
ATOM 682 C C . LEU A 1 87 ? -3.235 -11.081 9.751 1.00 96.88 87 LEU A C 1
ATOM 684 O O . LEU A 1 87 ? -2.572 -11.132 10.787 1.00 96.88 87 LEU A O 1
ATOM 688 N N . GLY A 1 88 ? -4.155 -10.138 9.551 1.00 96.38 88 GLY A N 1
ATOM 689 C CA . GLY A 1 88 ? -4.528 -9.140 10.547 1.00 96.38 88 GLY A CA 1
ATOM 690 C C . GLY A 1 88 ? -5.274 -9.739 11.741 1.00 96.38 88 GLY A C 1
ATOM 691 O O . GLY A 1 88 ? -5.709 -10.891 11.738 1.00 96.38 88 GLY A O 1
ATOM 692 N N . ARG A 1 89 ? -5.434 -8.935 12.793 1.00 96.81 89 ARG A N 1
ATOM 693 C CA . ARG A 1 89 ? -6.126 -9.300 14.034 1.00 96.81 89 ARG A CA 1
ATOM 694 C C . ARG A 1 89 ? -7.412 -8.481 14.186 1.00 96.81 89 ARG A C 1
ATOM 696 O O . ARG A 1 89 ? -7.412 -7.308 13.819 1.00 96.81 89 ARG A O 1
ATOM 703 N N . PRO A 1 90 ? -8.499 -9.047 14.737 1.00 96.94 90 PRO A N 1
ATOM 704 C CA . PRO A 1 90 ? -9.703 -8.274 15.025 1.00 96.94 90 PRO A CA 1
ATOM 705 C C . PRO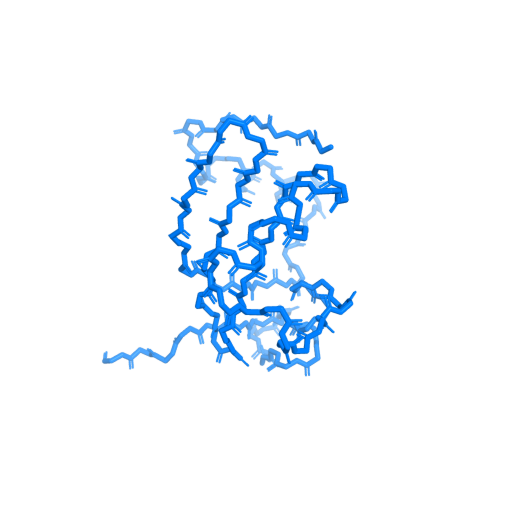 A 1 90 ? -9.446 -7.162 16.057 1.00 96.94 90 PRO A C 1
ATOM 707 O O . PRO A 1 90 ? -8.941 -7.422 17.149 1.00 96.94 90 PRO A O 1
ATOM 710 N N . GLU A 1 91 ? -9.853 -5.939 15.727 1.00 95.12 91 GLU A N 1
ATOM 711 C CA . GLU A 1 91 ? -9.896 -4.752 16.585 1.00 95.12 91 GLU A CA 1
ATOM 712 C C . GLU A 1 91 ? -11.319 -4.171 16.533 1.00 95.12 91 GLU A C 1
ATOM 714 O O . GLU A 1 91 ? -11.641 -3.305 15.718 1.00 95.12 91 GLU A O 1
ATOM 719 N N . GLY A 1 92 ? -12.209 -4.688 17.385 1.00 93.44 92 GLY A N 1
ATOM 720 C CA . GLY A 1 92 ? -13.638 -4.377 17.298 1.00 93.44 92 GLY A CA 1
ATOM 721 C C . GLY A 1 92 ? -14.255 -4.977 16.032 1.00 93.44 92 GLY A C 1
ATOM 722 O O . GLY A 1 92 ? -14.183 -6.187 15.833 1.00 93.44 92 GLY A O 1
ATOM 723 N N . GLU A 1 93 ? -14.848 -4.137 15.182 1.00 93.38 93 GLU A N 1
ATOM 724 C CA . GLU A 1 93 ? -15.448 -4.544 13.897 1.00 93.38 93 GLU A CA 1
ATOM 725 C C . GLU A 1 93 ? -14.449 -4.531 12.722 1.00 93.38 93 GLU A C 1
ATOM 727 O O . GLU A 1 93 ? -14.815 -4.832 11.588 1.00 93.38 93 GLU A O 1
ATOM 732 N N . VAL A 1 94 ? -13.183 -4.186 12.979 1.00 96.81 94 VAL A N 1
ATOM 733 C CA . VAL A 1 94 ? -12.146 -3.990 11.958 1.00 96.81 94 VAL A CA 1
ATOM 734 C C . VAL A 1 94 ? -11.106 -5.103 12.033 1.00 96.81 94 VAL A C 1
ATOM 736 O O . VAL A 1 94 ? -10.730 -5.531 13.121 1.00 96.81 94 VAL A O 1
ATOM 739 N N . ILE A 1 95 ? -10.576 -5.542 10.890 1.00 98.06 95 ILE A N 1
ATOM 740 C CA . ILE A 1 95 ? -9.354 -6.359 10.851 1.00 98.06 95 ILE A CA 1
ATOM 741 C C . ILE A 1 95 ? -8.146 -5.428 10.728 1.00 98.06 95 ILE A C 1
ATOM 743 O O . ILE A 1 95 ? -8.042 -4.666 9.767 1.00 98.06 95 ILE A O 1
ATOM 747 N N . ALA A 1 96 ? -7.227 -5.484 11.689 1.00 97.62 96 ALA A N 1
ATOM 748 C CA . ALA A 1 96 ? -6.083 -4.587 11.759 1.00 97.62 96 ALA A CA 1
ATOM 749 C C . ALA A 1 96 ? -4.737 -5.324 11.697 1.00 97.62 96 ALA A C 1
ATOM 751 O O . ALA A 1 96 ? -4.517 -6.316 12.392 1.00 97.62 96 ALA A O 1
ATOM 752 N N . ALA A 1 97 ? -3.801 -4.799 10.909 1.00 97.75 97 ALA A N 1
ATOM 753 C CA . ALA A 1 97 ? -2.383 -5.137 10.974 1.00 97.75 97 ALA A CA 1
ATOM 754 C C . ALA A 1 97 ? -1.598 -3.899 11.427 1.00 97.75 97 ALA A C 1
ATOM 756 O O . ALA A 1 97 ? -1.468 -2.925 10.685 1.00 97.75 97 ALA A O 1
ATOM 757 N N . ARG A 1 98 ? -1.074 -3.927 12.655 1.00 96.75 98 ARG A N 1
ATOM 758 C CA . ARG A 1 98 ? -0.303 -2.826 13.253 1.00 96.75 98 ARG A CA 1
ATOM 759 C C . ARG A 1 98 ? 1.065 -3.304 13.692 1.00 96.75 98 ARG A C 1
ATOM 761 O O . ARG A 1 98 ? 1.214 -4.472 14.049 1.00 96.75 98 ARG A O 1
ATOM 768 N N . PHE A 1 99 ? 2.043 -2.407 13.689 1.00 95.69 99 PHE A N 1
ATOM 769 C CA . PHE A 1 99 ? 3.333 -2.697 14.297 1.00 95.69 99 PHE A CA 1
ATOM 770 C C . PHE A 1 99 ? 3.163 -2.918 15.800 1.00 95.69 99 PHE A C 1
ATOM 772 O O . PHE A 1 99 ? 2.331 -2.278 16.450 1.00 95.69 99 PHE A O 1
ATOM 779 N N . GLU A 1 100 ? 3.969 -3.817 16.361 1.00 87.44 100 GLU A N 1
ATOM 780 C CA . GLU A 1 100 ? 4.066 -3.929 17.811 1.00 87.44 100 GLU A CA 1
ATOM 781 C C . GLU A 1 100 ? 4.575 -2.598 18.374 1.00 87.44 100 GLU A C 1
ATOM 783 O O . GLU A 1 100 ? 5.480 -1.968 17.817 1.00 87.44 100 GLU A O 1
ATOM 788 N N . ARG A 1 101 ? 3.927 -2.126 19.441 1.00 75.75 101 ARG A N 1
ATOM 789 C CA . ARG A 1 101 ? 4.366 -0.920 20.142 1.00 75.75 101 ARG A CA 1
ATOM 790 C C . ARG A 1 101 ? 5.586 -1.292 20.982 1.00 75.75 101 ARG A C 1
ATOM 792 O O . ARG A 1 101 ? 5.478 -2.205 21.797 1.00 75.75 101 ARG A O 1
ATOM 799 N N . GLU A 1 102 ? 6.701 -0.600 20.759 1.00 50.19 102 GLU A N 1
ATOM 800 C CA . GLU A 1 102 ? 7.851 -0.596 21.678 1.00 50.19 102 GLU A CA 1
ATOM 801 C C . GLU A 1 102 ? 7.491 0.051 23.024 1.00 50.19 102 GLU A C 1
ATOM 803 O O . GLU A 1 102 ? 6.658 0.993 23.034 1.00 50.19 102 GLU A O 1
#

Foldseek 3Di:
DDDDDDPDPVVVVVVCVVVVDDAAEEWDWDWDWDDDPFWIWIWIDTLVDIDIDIDGPPVSRCVVCVVVVNNPPDDDPDDPRVVQVVPFDDDDNYGYGDHDDD

Radius of gyration: 16.68 Å; Cα contacts (8 Å, |Δi|>4): 119; chains: 1; bounding box: 42×34×41 Å

Secondary structure (DSSP, 8-state):
------S-HHHHHHHHHHTT----EEE--EEEEEE-SSEEEEEEEETTEEEEEEEE-HHHHHHHHHHHT-TTSPPP-S-HHHHHHHH-EEETTEEEE-PPP-

Sequence (102 aa):
EEETDVSDPAAIQRIILELGLQPVLVYEKRRKTWRTPAAAASDYVLPFGNYVEIEGTVDAIHEAEALLGIADLETEEETYPRITARLGRPEGEVIAARFERE

Solvent-accessible surface area (backbone atoms only — not comparable to full-atom values): 6372 Å² total; per-residue (Å²): 140,89,87,76,93,72,96,48,69,69,58,56,51,51,53,45,44,75,72,72,49,72,79,57,64,48,72,51,72,50,78,48,77,49,75,58,100,60,29,36,41,33,44,33,46,38,65,87,50,75,4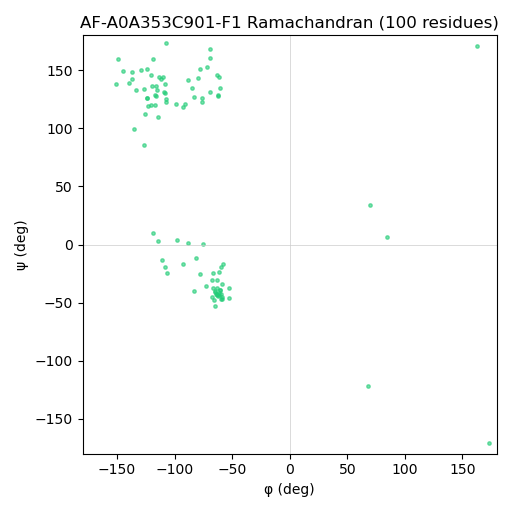9,75,48,68,50,56,51,74,68,37,34,56,51,50,27,58,76,71,71,48,72,86,58,86,85,79,88,72,52,71,70,58,50,34,71,72,71,31,45,79,57,87,87,22,33,33,29,62,67,83,83,130

Nearest PDB structures (foldseek):
  4eej-assembly2_B  TM=5.402E-01  e=5.699E-01  Homo sapiens
  6rd4-assembly1_7  TM=4.890E-01  e=5.699E-01  Polytomella sp. Pringsheim 198.80
  7oxx-assembly1_A  TM=4.702E-01  e=1.137E+00  Homo sapiens
  5l9w-assembly2_b  TM=5.630E-01  e=2.001E+00  Aromatoleum aromaticum EbN1
  6ew5-assembly4_D  TM=5.613E-01  e=5.463E+00  Homo sapiens

pLDDT: mean 94.84, std 5.51, range [50.19, 98.31]

Mean predicted aligned error: 3.6 Å